Protein AF-A0A4R1AUR4-F1 (afdb_monomer_lite)

pLDDT: mean 85.06, std 11.78, range [31.62, 94.25]

Organism: NCBI:txid1742358

Sequence (99 aa):
MNRNIPLQQDESVLSAITGLFEIFDGNQNVYFGKLFLTNKRLHIVSNNLINVEESLWFEGKMRDIGHSALIVGDHQITVRWICRGNLFNFSKVFQQLNV

Radius of gyration: 12.42 Å; chains: 1; bounding box: 28×32×28 Å

Secondary structure (DSSP, 8-state):
------PPTT--EEEEEEEEEEEESSSEEEEEEEEEEESSEEEEEE-SSS-EEEEEESSS-EEEEETTEEEETTEEEEEEEEEES-HHHHHHHHHH---

Structure (mmCIF, N/CA/C/O backbone):
data_AF-A0A4R1AUR4-F1
#
_entry.id   AF-A0A4R1AUR4-F1
#
loop_
_atom_site.group_PDB
_atom_site.id
_atom_site.type_symbol
_atom_site.label_atom_id
_atom_site.label_alt_id
_atom_site.label_comp_id
_atom_site.label_asym_id
_atom_site.label_entity_id
_atom_site.label_seq_id
_atom_site.pdbx_PDB_ins_code
_atom_site.Cartn_x
_atom_site.Cartn_y
_atom_site.Cartn_z
_atom_site.occupancy
_atom_site.B_iso_or_equiv
_atom_site.auth_seq_id
_atom_site.auth_comp_id
_atom_site.auth_asym_id
_atom_site.auth_atom_id
_atom_site.pdbx_PDB_model_num
ATOM 1 N N . MET A 1 1 ? 9.092 17.769 5.668 1.00 31.62 1 MET A N 1
ATOM 2 C CA . MET A 1 1 ? 7.646 18.049 5.535 1.00 31.62 1 MET A CA 1
ATOM 3 C C . MET A 1 1 ? 6.871 16.753 5.719 1.00 31.62 1 MET A C 1
ATOM 5 O O . MET A 1 1 ? 7.022 15.849 4.907 1.00 31.62 1 MET A O 1
ATOM 9 N N . ASN A 1 2 ? 6.097 16.628 6.801 1.00 41.19 2 ASN A N 1
ATOM 10 C CA . ASN A 1 2 ? 5.096 15.567 6.930 1.00 41.19 2 ASN A CA 1
ATOM 11 C C . ASN A 1 2 ? 3.929 15.949 6.016 1.00 41.19 2 ASN A C 1
ATOM 13 O O . ASN A 1 2 ? 3.133 16.807 6.382 1.00 41.19 2 ASN A O 1
ATOM 17 N N . ARG A 1 3 ? 3.873 15.392 4.801 1.00 56.53 3 ARG A N 1
ATOM 18 C CA . ARG A 1 3 ? 2.663 15.498 3.980 1.00 56.53 3 ARG A CA 1
ATOM 19 C C . ARG A 1 3 ? 1.565 14.717 4.697 1.00 56.53 3 ARG A C 1
ATOM 21 O O . ARG A 1 3 ? 1.698 13.508 4.883 1.00 56.53 3 ARG A O 1
ATOM 28 N N . ASN A 1 4 ? 0.541 15.430 5.155 1.00 67.06 4 ASN A N 1
ATOM 29 C CA . ASN A 1 4 ? -0.712 14.820 5.568 1.00 67.06 4 ASN A CA 1
ATOM 30 C C . ASN A 1 4 ? -1.370 14.317 4.286 1.00 67.06 4 ASN A C 1
ATOM 32 O O . ASN A 1 4 ? -1.684 15.120 3.411 1.00 67.06 4 ASN A O 1
ATOM 36 N N . ILE A 1 5 ? -1.507 13.002 4.149 1.00 79.81 5 ILE A N 1
ATOM 37 C CA . ILE A 1 5 ? -2.282 12.429 3.050 1.00 79.81 5 ILE A CA 1
ATOM 38 C C . ILE A 1 5 ? -3.725 12.957 3.151 1.00 79.81 5 ILE A C 1
ATOM 40 O O . ILE A 1 5 ? -4.247 13.056 4.268 1.00 79.81 5 ILE A O 1
ATOM 44 N N . PRO A 1 6 ? -4.367 13.355 2.039 1.00 82.25 6 PRO A N 1
ATOM 45 C CA . PRO A 1 6 ? -5.715 13.908 2.074 1.00 82.25 6 PRO A CA 1
ATOM 46 C C . PRO A 1 6 ? -6.722 12.786 2.343 1.00 82.25 6 PRO A C 1
ATOM 48 O O . PRO A 1 6 ? -7.177 12.119 1.415 1.00 82.25 6 PRO A O 1
ATOM 51 N N . LEU A 1 7 ? -7.032 12.556 3.618 1.00 87.00 7 LEU A N 1
ATOM 52 C CA . LEU A 1 7 ? -8.000 11.555 4.063 1.00 87.00 7 LEU A CA 1
ATOM 53 C C . LEU A 1 7 ? -9.433 12.030 3.799 1.00 87.00 7 LEU A C 1
ATOM 55 O O . LEU A 1 7 ? -9.767 13.188 4.053 1.00 87.00 7 LEU A O 1
ATOM 59 N N . GLN A 1 8 ? -10.286 11.131 3.312 1.00 87.31 8 GLN A N 1
ATOM 60 C CA . GLN A 1 8 ? -11.725 11.375 3.240 1.00 87.31 8 GLN A CA 1
ATOM 61 C C . GLN A 1 8 ? -12.383 11.305 4.626 1.00 87.31 8 GLN A C 1
ATOM 63 O O . GLN A 1 8 ? -11.804 10.810 5.594 1.00 87.31 8 GLN A O 1
ATOM 68 N N . GLN A 1 9 ? -13.634 11.765 4.713 1.00 86.69 9 GLN A N 1
ATOM 69 C CA . GLN A 1 9 ? -14.460 11.566 5.903 1.00 86.69 9 GLN A CA 1
ATOM 70 C C . GLN A 1 9 ? -14.551 10.064 6.226 1.00 86.69 9 GLN A C 1
ATOM 72 O O . GLN A 1 9 ? -14.714 9.235 5.325 1.00 86.69 9 GLN A O 1
ATOM 77 N N . ASP A 1 10 ? -14.369 9.717 7.501 1.00 89.25 10 ASP A N 1
ATOM 78 C CA . ASP A 1 10 ? -14.293 8.342 8.0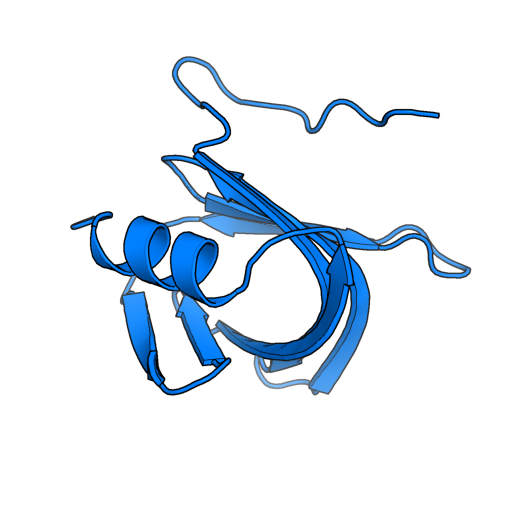19 1.00 89.25 10 ASP A CA 1
ATOM 79 C C . ASP A 1 10 ? -13.139 7.487 7.458 1.00 89.25 10 ASP A C 1
ATOM 81 O O . ASP A 1 10 ? -13.146 6.260 7.586 1.00 89.25 10 ASP A O 1
ATOM 85 N N . GLU A 1 11 ? -12.140 8.105 6.824 1.00 92.12 11 GLU A N 1
ATOM 86 C CA . GLU A 1 11 ? -10.903 7.432 6.434 1.00 92.12 11 GLU A CA 1
ATOM 87 C C . GLU A 1 11 ? -9.849 7.557 7.543 1.00 92.12 11 GLU A C 1
ATOM 89 O O . GLU A 1 11 ? -9.554 8.651 8.026 1.00 92.12 11 GLU A O 1
ATOM 94 N N . SER A 1 12 ? -9.255 6.435 7.946 1.00 91.81 12 SER A N 1
ATOM 95 C CA . SER A 1 12 ? -8.199 6.388 8.957 1.00 91.81 12 SER A CA 1
ATOM 96 C C . SER A 1 12 ? -7.013 5.557 8.485 1.00 91.81 12 SER A C 1
ATOM 98 O O . SER A 1 12 ? -7.158 4.555 7.784 1.00 91.81 12 SER A O 1
ATOM 100 N N . VAL A 1 13 ? -5.809 5.990 8.863 1.00 93.00 13 VAL A N 1
ATOM 101 C CA . VAL A 1 13 ? -4.578 5.244 8.583 1.00 93.00 13 VAL A CA 1
ATOM 102 C C . VAL A 1 13 ? -4.486 4.068 9.541 1.00 93.00 13 VAL A C 1
ATOM 104 O O . VAL A 1 13 ? -4.456 4.254 10.756 1.00 93.00 13 VAL A O 1
ATOM 107 N N . LEU A 1 14 ? -4.389 2.866 8.984 1.00 93.69 14 LEU A N 1
ATOM 108 C CA . LEU A 1 14 ? -4.274 1.621 9.737 1.00 93.69 14 LEU A CA 1
ATOM 109 C C . LEU A 1 14 ? -2.823 1.154 9.839 1.00 93.69 14 LEU A C 1
ATOM 111 O O . LEU A 1 14 ? -2.402 0.616 10.861 1.00 93.69 14 LEU A O 1
ATOM 115 N N . SER A 1 15 ? -2.041 1.355 8.778 1.00 93.88 15 SER A N 1
ATOM 116 C CA . SER A 1 15 ? -0.619 1.018 8.758 1.00 93.88 15 SER A CA 1
ATOM 117 C C . SER A 1 15 ? 0.132 1.851 7.726 1.00 93.88 15 SER A C 1
ATOM 119 O O . SER A 1 15 ? -0.456 2.396 6.794 1.00 93.88 15 SER A O 1
ATOM 121 N N . ALA A 1 16 ? 1.449 1.956 7.881 1.00 93.94 16 ALA A N 1
ATOM 122 C CA . ALA A 1 16 ? 2.303 2.613 6.903 1.00 93.94 16 ALA A CA 1
ATOM 123 C C . ALA A 1 16 ? 3.697 1.988 6.882 1.00 93.94 16 ALA A C 1
ATOM 125 O O . ALA A 1 16 ? 4.280 1.681 7.926 1.00 93.94 16 ALA A O 1
ATOM 126 N N . ILE A 1 17 ? 4.256 1.862 5.683 1.00 94.25 17 ILE A N 1
ATOM 127 C CA . ILE A 1 17 ? 5.644 1.455 5.461 1.00 94.25 17 ILE A CA 1
ATOM 128 C C . ILE A 1 17 ? 6.331 2.451 4.530 1.00 94.25 17 ILE A C 1
ATOM 130 O O . ILE A 1 17 ? 5.692 3.124 3.726 1.00 94.25 17 ILE A O 1
ATOM 134 N N . THR A 1 18 ? 7.645 2.594 4.664 1.00 94.25 18 THR A N 1
ATOM 135 C CA . THR A 1 18 ? 8.482 3.406 3.773 1.00 94.25 18 THR A CA 1
ATOM 136 C C . THR A 1 18 ? 9.509 2.502 3.119 1.00 94.25 18 THR A C 1
ATOM 138 O O . THR A 1 18 ? 10.167 1.725 3.815 1.00 94.25 18 THR A O 1
ATOM 141 N N . GLY A 1 19 ? 9.658 2.594 1.803 1.00 93.38 19 GLY A N 1
ATOM 142 C CA . GLY A 1 19 ? 10.470 1.646 1.068 1.00 93.38 19 GLY A CA 1
ATOM 143 C C . GLY A 1 19 ? 10.438 1.822 -0.442 1.00 93.38 19 GLY A C 1
ATOM 144 O O . GLY A 1 19 ? 10.067 2.879 -0.952 1.00 93.38 19 GLY A O 1
ATOM 145 N N . LEU A 1 20 ? 10.866 0.761 -1.122 1.00 93.31 20 LEU A N 1
ATOM 146 C CA . LEU A 1 20 ? 10.806 0.607 -2.569 1.00 93.31 20 LEU A CA 1
ATOM 147 C C . LEU A 1 20 ? 9.617 -0.292 -2.914 1.00 93.31 20 LEU A C 1
ATOM 149 O O . LEU A 1 20 ? 9.549 -1.436 -2.455 1.00 93.31 20 LEU A O 1
ATOM 153 N N . PHE A 1 21 ? 8.708 0.226 -3.727 1.00 91.88 21 PHE A N 1
ATOM 154 C CA . PHE A 1 21 ? 7.503 -0.454 -4.178 1.00 91.88 21 PHE A CA 1
ATOM 155 C C . PHE A 1 21 ? 7.524 -0.559 -5.694 1.00 91.88 21 PHE A C 1
ATOM 157 O O . PHE A 1 21 ? 7.914 0.380 -6.385 1.00 91.88 21 PHE A O 1
ATOM 164 N N . GLU A 1 22 ? 7.090 -1.698 -6.199 1.00 92.75 22 GLU A N 1
ATOM 165 C CA . GLU A 1 22 ? 6.864 -1.919 -7.616 1.00 92.75 22 GLU A CA 1
ATOM 166 C C . GLU A 1 22 ? 5.379 -2.148 -7.842 1.00 92.75 22 GLU A C 1
ATOM 168 O O . GLU A 1 22 ? 4.780 -2.963 -7.145 1.00 92.75 22 GLU A O 1
ATOM 173 N N . ILE A 1 23 ? 4.797 -1.423 -8.787 1.00 91.50 23 ILE A N 1
ATOM 174 C CA . ILE A 1 23 ? 3.383 -1.508 -9.134 1.00 91.50 23 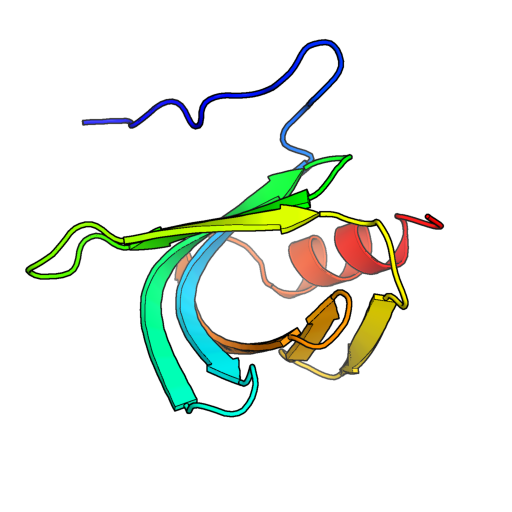ILE A CA 1
ATOM 175 C C . ILE A 1 23 ? 3.283 -1.951 -10.583 1.00 91.50 23 ILE A C 1
ATOM 177 O O . ILE A 1 23 ? 3.960 -1.399 -11.450 1.00 91.50 23 ILE A O 1
ATOM 181 N N . PHE A 1 24 ? 2.455 -2.960 -10.820 1.00 90.94 24 PHE A N 1
ATOM 182 C CA . PHE A 1 24 ? 2.124 -3.450 -12.144 1.00 90.94 24 PHE A CA 1
ATOM 183 C C . PHE A 1 24 ? 0.629 -3.265 -12.396 1.00 90.94 24 PHE A C 1
ATOM 185 O O . PHE A 1 24 ? -0.189 -3.905 -11.738 1.00 90.94 24 PHE A O 1
ATOM 192 N N . ASP A 1 25 ? 0.303 -2.387 -13.340 1.00 88.06 25 ASP A N 1
ATOM 193 C CA . ASP A 1 25 ? -1.052 -2.017 -13.781 1.00 88.06 25 ASP A CA 1
ATOM 194 C C . ASP A 1 25 ? -1.238 -2.233 -15.301 1.00 88.06 25 ASP A C 1
ATOM 196 O O . ASP A 1 25 ? -2.107 -1.651 -15.945 1.00 88.06 25 ASP A O 1
ATOM 200 N N . GLY A 1 26 ? -0.367 -3.057 -15.894 1.00 90.75 26 GLY A N 1
ATOM 201 C CA . GLY A 1 26 ? -0.120 -3.116 -17.338 1.00 90.75 26 GLY A CA 1
ATOM 202 C C . GLY A 1 26 ? 1.199 -2.444 -17.729 1.00 90.75 26 GLY A C 1
ATOM 203 O O . GLY A 1 26 ? 1.825 -2.869 -18.699 1.00 90.75 26 GLY A O 1
ATOM 204 N N . ASN A 1 27 ? 1.678 -1.491 -16.924 1.00 91.06 27 ASN A N 1
ATOM 205 C CA . ASN A 1 27 ? 3.033 -0.953 -16.970 1.00 91.06 27 ASN A CA 1
ATOM 206 C C . ASN A 1 27 ? 3.773 -1.255 -15.663 1.00 91.06 27 ASN A C 1
ATOM 208 O O . ASN A 1 27 ? 3.180 -1.356 -14.593 1.00 91.06 27 ASN A O 1
ATOM 212 N N . GLN A 1 28 ? 5.094 -1.407 -15.745 1.00 89.69 28 GLN A N 1
ATOM 213 C CA . GLN A 1 28 ? 5.932 -1.586 -14.564 1.00 89.69 28 GLN A CA 1
ATOM 214 C C . GLN A 1 28 ? 6.376 -0.218 -14.039 1.00 89.69 28 GLN A C 1
ATOM 216 O O . GLN A 1 28 ? 7.186 0.464 -14.667 1.00 89.69 28 GLN A O 1
ATOM 221 N N . ASN A 1 29 ? 5.878 0.157 -12.864 1.00 89.44 29 ASN A N 1
ATOM 222 C CA . ASN A 1 29 ? 6.204 1.408 -12.194 1.00 89.44 29 ASN A CA 1
ATOM 223 C C . ASN A 1 29 ? 6.982 1.143 -10.899 1.00 89.44 29 ASN A C 1
ATOM 225 O O . ASN A 1 29 ? 6.637 0.250 -10.127 1.00 89.44 29 ASN A O 1
ATOM 229 N N . VAL A 1 30 ? 8.035 1.923 -10.634 1.00 89.81 30 VAL A N 1
ATOM 230 C CA . VAL A 1 30 ? 8.881 1.764 -9.439 1.00 89.81 30 VAL A CA 1
ATOM 231 C C . VAL A 1 30 ? 8.910 3.058 -8.634 1.00 89.81 30 VAL A C 1
ATOM 233 O O 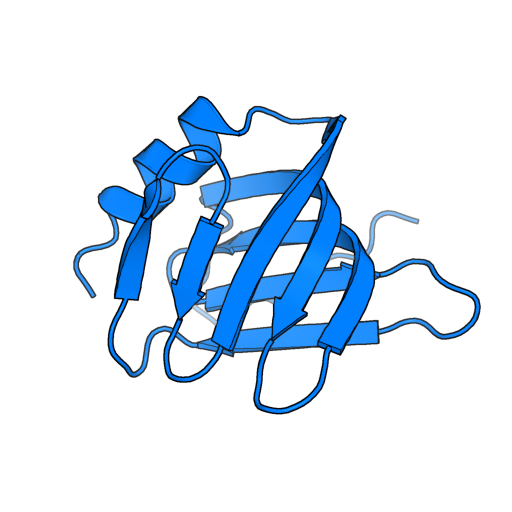. VAL A 1 30 ? 9.333 4.108 -9.120 1.00 89.81 30 VAL A O 1
ATOM 236 N N . TYR A 1 31 ? 8.517 2.963 -7.366 1.00 89.44 31 TYR A N 1
ATOM 237 C CA . TYR A 1 31 ? 8.383 4.093 -6.457 1.00 89.44 31 TYR A CA 1
ATOM 238 C C . TYR A 1 31 ? 9.238 3.901 -5.215 1.00 89.44 31 TYR A C 1
ATOM 240 O O . TYR A 1 31 ? 9.125 2.897 -4.514 1.00 89.44 31 TYR A O 1
ATOM 248 N N . PHE A 1 32 ? 10.046 4.907 -4.883 1.00 91.06 32 PHE A N 1
ATOM 249 C CA . PHE A 1 32 ? 10.600 5.033 -3.542 1.00 91.06 32 PHE A CA 1
ATOM 250 C C . PHE A 1 32 ? 9.768 6.040 -2.751 1.00 91.06 32 PHE A C 1
ATOM 252 O O . PHE A 1 32 ? 9.555 7.174 -3.197 1.00 91.06 32 PHE A O 1
ATOM 259 N N . GLY A 1 33 ? 9.260 5.641 -1.588 1.00 91.81 33 GLY A N 1
ATOM 260 C CA . GLY A 1 33 ? 8.342 6.497 -0.848 1.00 91.81 33 GLY A CA 1
ATOM 261 C C . GLY A 1 33 ? 7.655 5.831 0.328 1.00 91.81 33 GLY A C 1
ATOM 262 O O . GLY A 1 33 ? 8.182 4.898 0.931 1.00 91.81 33 GLY A O 1
ATOM 263 N N . LYS A 1 34 ? 6.466 6.333 0.659 1.00 92.50 34 LYS A N 1
ATOM 264 C CA . LYS A 1 34 ? 5.583 5.782 1.689 1.00 92.50 34 LYS A CA 1
ATOM 265 C C . LYS A 1 34 ? 4.384 5.095 1.048 1.00 92.50 34 LYS A C 1
ATOM 267 O O . LYS A 1 34 ? 3.765 5.666 0.159 1.00 92.50 34 LYS A O 1
ATOM 272 N N . LEU A 1 35 ? 4.046 3.917 1.554 1.00 92.94 35 LEU A N 1
ATOM 273 C CA . LEU A 1 35 ? 2.804 3.214 1.273 1.00 92.94 35 LEU A CA 1
ATOM 274 C C . LEU A 1 35 ? 1.946 3.270 2.536 1.00 92.94 35 LEU A C 1
AT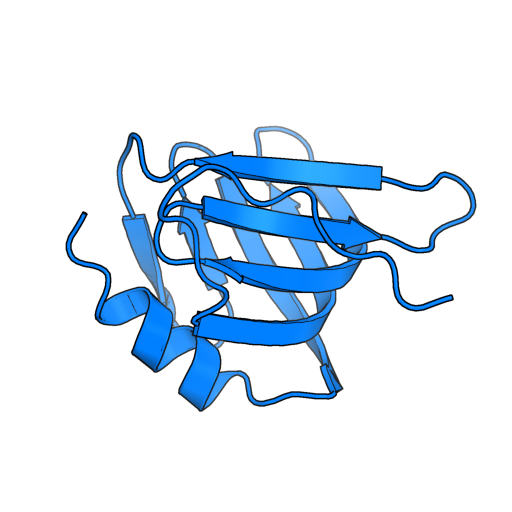OM 276 O O . LEU A 1 35 ? 2.331 2.739 3.581 1.00 92.94 35 LEU A O 1
ATOM 280 N N . PHE A 1 36 ? 0.810 3.947 2.441 1.00 93.50 36 PHE A N 1
ATOM 281 C CA . PHE A 1 36 ? -0.186 4.050 3.495 1.00 93.50 36 PHE A CA 1
ATOM 282 C C . PHE A 1 36 ? -1.315 3.069 3.220 1.00 93.50 36 PHE A C 1
ATOM 284 O O . PHE A 1 36 ? -1.870 3.039 2.125 1.00 93.50 36 PHE A O 1
ATOM 291 N N . LEU A 1 37 ? -1.664 2.296 4.239 1.00 93.56 37 LEU A N 1
ATOM 292 C CA . LEU A 1 37 ? -2.860 1.479 4.263 1.00 93.56 37 LEU A CA 1
ATOM 293 C C . LEU A 1 37 ? -3.913 2.191 5.095 1.00 93.56 37 LEU A C 1
ATOM 295 O O . LEU A 1 37 ? -3.703 2.421 6.290 1.00 93.56 37 LEU A O 1
ATOM 299 N N . THR A 1 38 ? -5.033 2.526 4.471 1.00 93.75 38 THR A N 1
ATOM 300 C CA . THR A 1 38 ? -6.202 3.058 5.169 1.00 93.75 38 THR A CA 1
ATOM 301 C C . THR A 1 38 ? -7.300 2.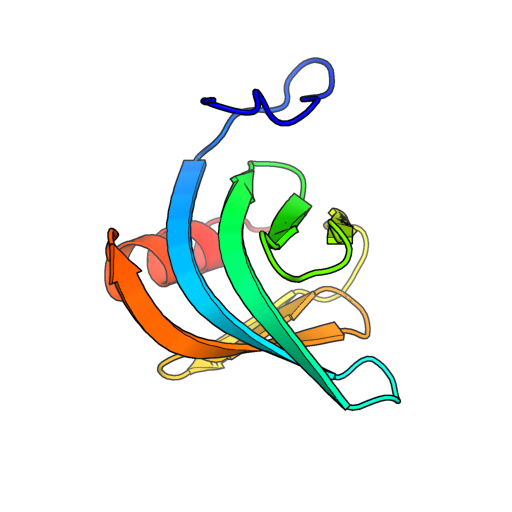008 5.229 1.00 93.75 38 THR A C 1
ATOM 303 O O . THR A 1 38 ? -7.178 0.929 4.655 1.00 93.75 38 THR A O 1
ATOM 306 N N . ASN A 1 39 ? -8.384 2.310 5.934 1.00 91.50 39 ASN A N 1
ATOM 307 C CA . ASN A 1 39 ? -9.594 1.490 5.909 1.00 91.50 39 ASN A CA 1
ATOM 308 C C . ASN A 1 39 ? -10.361 1.559 4.572 1.00 91.50 39 ASN A C 1
ATOM 310 O O . ASN A 1 39 ? -11.374 0.877 4.449 1.00 91.50 39 ASN A O 1
ATOM 314 N N . LYS A 1 40 ? -9.921 2.367 3.592 1.00 91.69 40 LYS A N 1
ATOM 315 C CA . LYS A 1 40 ? -10.613 2.545 2.300 1.00 91.69 40 LYS A CA 1
ATOM 316 C C . LYS A 1 40 ? -9.735 2.361 1.054 1.00 91.69 40 LYS A C 1
ATOM 318 O O . LYS A 1 40 ? -10.275 2.106 -0.022 1.00 91.69 40 LYS A O 1
ATOM 323 N N . ARG A 1 41 ? -8.412 2.529 1.159 1.00 91.88 41 ARG A N 1
ATOM 324 C CA . ARG A 1 41 ? -7.481 2.449 0.020 1.00 91.88 41 ARG A CA 1
ATOM 325 C C . ARG A 1 41 ? -6.041 2.152 0.436 1.00 91.88 41 ARG A C 1
ATOM 327 O O . ARG A 1 41 ? -5.641 2.353 1.585 1.00 91.88 41 ARG A O 1
ATOM 334 N N . LEU A 1 42 ? -5.235 1.764 -0.549 1.00 92.06 42 LEU A N 1
ATOM 335 C CA . LEU A 1 42 ? -3.784 1.937 -0.508 1.00 92.06 42 LEU A CA 1
ATOM 336 C C . LEU A 1 42 ? -3.422 3.292 -1.116 1.00 92.06 42 LEU A C 1
ATOM 338 O O . LEU A 1 42 ? -3.918 3.657 -2.178 1.00 92.06 42 LEU A O 1
ATOM 342 N N . HIS A 1 43 ? -2.553 4.043 -0.448 1.00 92.06 43 HIS A N 1
ATOM 343 C CA . HIS A 1 43 ? -2.099 5.346 -0.919 1.00 92.06 43 HIS A CA 1
ATOM 344 C C . HIS A 1 43 ? -0.572 5.397 -0.972 1.00 92.06 43 HIS A C 1
ATOM 346 O O . HIS A 1 43 ? 0.102 5.198 0.043 1.00 92.06 43 HIS A O 1
ATOM 352 N N . ILE A 1 44 ? -0.019 5.653 -2.154 1.00 90.62 44 ILE A N 1
ATOM 353 C CA . ILE A 1 44 ? 1.423 5.735 -2.394 1.00 90.62 44 ILE A CA 1
ATOM 354 C C . ILE A 1 44 ? 1.813 7.200 -2.490 1.00 90.62 44 ILE A C 1
ATOM 356 O O . ILE A 1 44 ? 1.233 7.946 -3.269 1.00 90.62 44 ILE A O 1
ATOM 360 N N . VAL A 1 45 ? 2.827 7.597 -1.726 1.00 89.62 45 VAL A N 1
ATOM 361 C CA . VAL A 1 45 ? 3.455 8.917 -1.821 1.00 89.62 45 VAL A CA 1
ATOM 362 C C . VAL A 1 45 ? 4.930 8.713 -2.119 1.00 89.62 45 VAL A C 1
ATOM 364 O O . VAL A 1 45 ? 5.700 8.322 -1.235 1.00 89.62 45 VAL A O 1
ATOM 367 N N . SER A 1 46 ? 5.332 8.970 -3.361 1.00 85.38 46 SER A N 1
ATOM 368 C CA . SER A 1 46 ? 6.727 8.915 -3.786 1.00 85.38 46 SER A CA 1
ATOM 369 C C . SER A 1 46 ? 7.395 10.283 -3.696 1.00 85.38 46 SER A C 1
ATOM 371 O O . SER A 1 46 ? 6.833 11.300 -4.101 1.00 85.38 46 SER A O 1
ATOM 373 N N . ASN A 1 47 ? 8.632 10.282 -3.195 1.00 72.12 47 ASN A N 1
ATOM 374 C CA . ASN A 1 47 ? 9.486 11.468 -3.105 1.00 72.12 47 ASN A CA 1
ATOM 375 C C . ASN A 1 47 ? 10.536 11.512 -4.235 1.00 72.12 47 ASN A C 1
ATOM 377 O O . ASN A 1 47 ? 11.607 12.088 -4.048 1.00 72.12 47 ASN A O 1
ATOM 381 N N . ASN A 1 48 ? 10.275 10.862 -5.374 1.00 68.62 48 ASN A N 1
ATOM 382 C CA . ASN A 1 48 ? 11.155 10.927 -6.543 1.00 68.62 48 ASN A CA 1
ATOM 383 C C . ASN A 1 48 ? 11.208 12.359 -7.133 1.00 68.62 48 ASN A C 1
ATOM 385 O O . ASN A 1 48 ? 10.508 13.261 -6.672 1.00 68.62 48 ASN A O 1
ATOM 389 N N . LEU A 1 49 ? 12.038 12.571 -8.171 1.00 57.94 49 LEU A N 1
ATOM 390 C CA . LEU A 1 49 ? 12.192 13.858 -8.888 1.00 57.94 49 LEU A CA 1
ATOM 391 C C . LEU A 1 49 ? 10.849 14.504 -9.274 1.00 57.94 49 LEU A C 1
ATOM 393 O O . LEU A 1 49 ? 10.734 15.727 -9.296 1.00 57.94 49 LEU A O 1
ATOM 397 N N . ILE A 1 50 ? 9.840 13.673 -9.536 1.00 68.31 50 ILE A N 1
ATOM 398 C CA . ILE A 1 50 ? 8.440 14.064 -9.657 1.00 68.31 50 ILE A CA 1
ATOM 399 C C . ILE A 1 50 ? 7.700 13.405 -8.495 1.00 68.31 50 ILE A C 1
ATOM 401 O O . ILE A 1 50 ? 7.784 12.189 -8.309 1.00 68.31 50 ILE A O 1
ATOM 405 N N . ASN A 1 51 ? 6.991 14.212 -7.705 1.00 69.12 51 ASN A N 1
ATOM 406 C CA . ASN A 1 51 ? 6.127 13.687 -6.655 1.00 69.12 51 ASN A CA 1
ATOM 407 C C . ASN A 1 51 ? 4.992 12.910 -7.316 1.00 69.12 51 ASN A C 1
ATOM 409 O O . ASN A 1 51 ? 4.221 13.494 -8.076 1.00 69.12 51 ASN A O 1
ATOM 413 N N . VAL A 1 52 ? 4.900 11.620 -7.015 1.00 78.25 52 VAL A N 1
ATOM 414 C CA . VAL A 1 52 ? 3.779 10.788 -7.452 1.00 78.25 52 VAL A CA 1
ATOM 415 C C . VAL A 1 52 ? 2.936 10.470 -6.232 1.00 78.25 52 VAL A C 1
ATOM 417 O O . VAL A 1 52 ? 3.455 9.972 -5.230 1.00 78.25 52 VAL A O 1
ATOM 420 N N . GLU A 1 53 ? 1.652 10.795 -6.324 1.00 86.75 53 GLU A N 1
ATOM 421 C CA . GLU A 1 53 ? 0.637 10.413 -5.351 1.00 86.75 53 GLU A CA 1
ATOM 422 C C . GLU A 1 53 ? -0.402 9.553 -6.060 1.00 86.75 53 GLU A C 1
ATOM 424 O O . GLU A 1 53 ? -1.015 9.988 -7.033 1.00 86.75 53 GLU A O 1
ATOM 429 N N . GLU A 1 54 ? -0.582 8.328 -5.581 1.00 87.06 54 GLU A N 1
ATOM 430 C CA . GLU A 1 54 ? -1.478 7.350 -6.192 1.00 87.06 54 GLU A CA 1
ATOM 431 C C . GLU A 1 54 ? -2.416 6.779 -5.132 1.00 87.06 54 GLU A C 1
ATOM 433 O O . GLU A 1 54 ? -2.012 6.530 -3.996 1.00 87.06 54 GLU A O 1
ATOM 438 N N . SER A 1 55 ? -3.692 6.622 -5.482 1.00 89.69 55 SER A N 1
ATOM 439 C CA . SER A 1 55 ? -4.731 6.107 -4.586 1.00 89.69 55 SER A CA 1
ATOM 440 C C . SER A 1 55 ? -5.434 4.926 -5.229 1.00 89.69 55 SER A C 1
ATOM 442 O O . SER A 1 55 ? -6.114 5.092 -6.235 1.00 89.69 55 SER A O 1
ATOM 444 N N . LEU A 1 56 ? -5.308 3.762 -4.605 1.00 89.56 56 LEU A N 1
ATOM 445 C CA . LEU A 1 56 ? -5.876 2.502 -5.062 1.00 89.56 56 LEU A CA 1
ATOM 446 C C . LEU A 1 56 ? -7.017 2.113 -4.123 1.00 89.56 56 LEU A C 1
ATOM 448 O O . LEU A 1 56 ? -6.785 1.604 -3.022 1.00 89.56 56 LEU A O 1
ATOM 452 N N . TRP A 1 57 ? -8.242 2.432 -4.536 1.00 87.00 57 TRP A N 1
ATOM 453 C CA . TRP A 1 57 ? -9.455 2.201 -3.754 1.00 87.00 57 TRP A CA 1
ATOM 454 C C . TRP A 1 57 ? -9.839 0.726 -3.700 1.00 87.00 57 TRP A C 1
ATOM 456 O O . TRP A 1 57 ? -9.645 -0.033 -4.648 1.00 87.00 57 TRP A O 1
ATOM 466 N N . PHE A 1 58 ? -10.428 0.335 -2.576 1.00 86.38 58 PHE A N 1
ATOM 467 C CA . PHE A 1 58 ? -10.904 -1.017 -2.293 1.00 86.38 58 PHE A CA 1
ATOM 468 C C . PHE A 1 58 ? -12.243 -1.336 -2.974 1.00 86.38 58 PHE A C 1
ATOM 470 O O . PHE A 1 58 ? -13.172 -1.826 -2.347 1.00 86.38 58 PHE A O 1
ATOM 477 N N . GLU A 1 59 ? -12.357 -1.035 -4.267 1.00 74.75 59 GLU A N 1
ATOM 478 C CA . GLU A 1 59 ? -13.587 -1.218 -5.057 1.00 74.75 59 GLU A CA 1
ATOM 479 C C . GLU A 1 59 ? -13.586 -2.530 -5.868 1.00 74.75 59 GLU A C 1
ATOM 481 O O . GLU A 1 59 ? -14.441 -2.750 -6.723 1.00 74.75 59 GLU A O 1
ATOM 486 N N . GLY A 1 60 ? -12.625 -3.426 -5.619 1.00 65.06 60 GLY A N 1
ATOM 487 C CA . GLY A 1 60 ? -12.428 -4.640 -6.408 1.00 65.06 60 GLY A CA 1
ATOM 488 C C . GLY A 1 60 ? -11.734 -5.762 -5.643 1.00 65.06 60 GLY A C 1
ATOM 489 O O . GLY A 1 60 ? -11.609 -5.730 -4.423 1.00 65.06 60 GLY A O 1
ATOM 490 N N . LYS A 1 61 ? -11.269 -6.785 -6.374 1.00 70.88 61 LYS A N 1
ATOM 491 C CA . LYS A 1 61 ? -10.613 -7.946 -5.760 1.00 70.88 61 LYS A CA 1
ATOM 492 C C . LYS A 1 61 ? -9.364 -7.512 -5.006 1.00 70.88 61 LYS A C 1
ATOM 494 O O . LYS A 1 61 ? -8.449 -6.934 -5.592 1.00 70.88 61 LYS A O 1
ATOM 499 N N . MET A 1 62 ? -9.312 -7.892 -3.738 1.00 77.19 62 MET A N 1
ATOM 500 C CA . MET A 1 62 ? -8.099 -7.841 -2.945 1.00 77.19 62 MET A CA 1
ATOM 501 C C . MET A 1 62 ? -7.567 -9.238 -2.686 1.00 77.19 62 MET A C 1
ATOM 503 O O . MET A 1 62 ? -8.315 -10.186 -2.436 1.00 77.19 62 MET A O 1
ATOM 507 N N . ARG A 1 63 ? -6.248 -9.381 -2.794 1.00 75.56 63 ARG A N 1
ATOM 508 C CA . ARG A 1 63 ? -5.571 -10.633 -2.472 1.00 75.56 63 ARG A CA 1
ATOM 509 C C . ARG A 1 63 ? -4.154 -10.349 -2.006 1.00 75.56 63 ARG A C 1
ATOM 511 O O . ARG A 1 63 ? -3.373 -9.745 -2.732 1.00 75.56 63 ARG A O 1
ATOM 518 N N . ASP A 1 64 ? -3.816 -10.837 -0.822 1.00 72.12 64 ASP A N 1
ATOM 519 C CA . ASP A 1 64 ? -2.419 -11.046 -0.453 1.00 72.12 64 ASP A CA 1
ATOM 520 C C . ASP A 1 64 ? -1.945 -12.342 -1.126 1.00 72.12 64 ASP A C 1
ATOM 522 O O . ASP A 1 64 ? -2.562 -13.398 -0.959 1.00 72.12 64 ASP A O 1
ATOM 526 N N . ILE A 1 65 ? -0.899 -12.248 -1.945 1.00 71.19 65 ILE A N 1
ATOM 527 C CA . ILE A 1 65 ? -0.322 -13.391 -2.669 1.00 71.19 65 ILE A CA 1
ATOM 528 C C . ILE A 1 65 ? 1.005 -13.865 -2.054 1.00 71.19 65 ILE A C 1
ATOM 530 O O . ILE A 1 65 ? 1.632 -14.780 -2.587 1.00 71.19 65 ILE A O 1
ATOM 534 N N . GLY A 1 66 ? 1.402 -13.304 -0.906 1.00 62.91 66 GLY A N 1
ATOM 535 C CA . GLY A 1 66 ? 2.528 -13.753 -0.090 1.00 62.91 66 GLY A CA 1
ATOM 536 C C . GLY A 1 66 ? 3.721 -12.791 -0.052 1.00 62.91 66 GLY A C 1
ATOM 537 O O . GLY A 1 66 ? 3.904 -11.971 -0.949 1.00 62.91 66 GLY A O 1
ATOM 538 N N . HIS A 1 67 ? 4.529 -12.954 1.012 1.00 70.81 67 HIS A N 1
ATOM 539 C CA . HIS A 1 67 ? 5.802 -12.325 1.447 1.00 70.81 67 HIS A CA 1
ATOM 540 C C . HIS A 1 67 ? 6.007 -10.811 1.278 1.00 70.81 67 HIS A C 1
ATOM 542 O O . HIS A 1 67 ? 6.606 -10.195 2.160 1.00 70.81 67 HIS A O 1
ATOM 548 N N . SER A 1 68 ? 5.546 -10.204 0.194 1.00 84.44 68 SER A N 1
ATOM 549 C CA . SER A 1 68 ? 5.626 -8.770 -0.043 1.00 84.44 68 SER A CA 1
ATOM 550 C C . SER A 1 68 ? 4.685 -8.246 -1.130 1.00 84.44 68 SER A C 1
ATOM 552 O O . SER A 1 68 ? 4.788 -7.068 -1.464 1.00 84.44 68 SER A O 1
ATOM 554 N N . ALA A 1 69 ? 3.792 -9.069 -1.691 1.00 88.50 69 ALA A N 1
ATOM 555 C CA . ALA A 1 69 ? 2.951 -8.678 -2.818 1.00 88.50 69 ALA A CA 1
ATOM 556 C C . ALA A 1 69 ? 1.449 -8.679 -2.491 1.00 88.50 69 ALA A C 1
ATOM 558 O O . ALA A 1 69 ? 0.912 -9.618 -1.907 1.00 88.50 69 ALA A O 1
ATOM 559 N N . LEU A 1 70 ? 0.774 -7.614 -2.921 1.00 89.75 70 LEU A N 1
ATOM 560 C CA . LEU A 1 70 ? -0.635 -7.319 -2.685 1.00 89.75 70 LEU A CA 1
ATOM 561 C C . LEU A 1 70 ? -1.312 -7.037 -4.026 1.00 89.75 70 LEU A C 1
ATOM 563 O O . LEU A 1 70 ? -0.713 -6.418 -4.902 1.00 89.75 70 LEU A O 1
ATOM 567 N N . ILE A 1 71 ? -2.562 -7.456 -4.178 1.00 87.88 71 ILE A N 1
ATOM 568 C CA . ILE A 1 71 ? -3.403 -7.122 -5.330 1.00 87.88 71 ILE A CA 1
ATOM 569 C C . ILE A 1 71 ? -4.527 -6.208 -4.849 1.00 87.88 71 ILE A C 1
ATOM 571 O O . ILE A 1 71 ? -5.202 -6.550 -3.876 1.00 87.88 71 ILE A O 1
ATOM 575 N N . VAL A 1 72 ? -4.726 -5.077 -5.530 1.00 87.94 72 VAL A N 1
ATOM 576 C CA . VAL A 1 72 ? -5.861 -4.161 -5.340 1.00 87.94 72 VAL A CA 1
ATOM 577 C C . VAL A 1 72 ? -6.449 -3.816 -6.705 1.00 87.94 72 VAL A C 1
ATOM 579 O O . VAL A 1 72 ? -5.848 -3.078 -7.486 1.00 87.94 72 VAL A O 1
ATOM 582 N N . GLY A 1 73 ? -7.625 -4.373 -7.008 1.00 88.25 73 GLY A N 1
ATOM 583 C CA . GLY A 1 73 ? -8.213 -4.260 -8.343 1.00 88.25 73 GLY A CA 1
ATOM 584 C C . GLY A 1 73 ? -7.293 -4.895 -9.389 1.00 88.25 73 GLY A C 1
ATOM 585 O O . GLY A 1 73 ? -6.896 -6.050 -9.233 1.00 88.25 73 GLY A O 1
ATOM 586 N N . ASP A 1 74 ? -6.925 -4.124 -10.412 1.00 88.69 74 ASP A N 1
ATOM 587 C CA . ASP A 1 74 ? -6.007 -4.555 -11.479 1.00 88.69 74 ASP A CA 1
ATOM 588 C C . ASP A 1 74 ? -4.525 -4.272 -11.171 1.00 88.69 74 ASP A C 1
ATOM 590 O O . ASP A 1 74 ? -3.653 -4.553 -11.992 1.00 88.69 74 ASP A O 1
ATOM 594 N N . HIS A 1 75 ? -4.222 -3.736 -9.984 1.00 90.69 75 HIS A N 1
ATOM 595 C CA . HIS A 1 75 ? -2.868 -3.351 -9.597 1.00 90.69 75 HIS A CA 1
ATOM 596 C C . HIS A 1 75 ? -2.239 -4.440 -8.731 1.00 90.69 75 HIS A C 1
ATOM 598 O O . HIS A 1 75 ? -2.762 -4.784 -7.667 1.00 90.69 75 HIS A O 1
ATOM 604 N N . GLN A 1 76 ? -1.076 -4.943 -9.145 1.00 91.62 76 GLN A N 1
ATOM 605 C CA . GLN A 1 76 ? -0.207 -5.750 -8.293 1.00 91.62 76 GLN A CA 1
ATOM 606 C C . GLN A 1 76 ? 0.897 -4.868 -7.713 1.00 91.62 76 GLN A C 1
ATOM 608 O O . GLN A 1 76 ? 1.712 -4.317 -8.444 1.00 91.62 76 GLN A O 1
ATOM 613 N N . ILE A 1 77 ? 0.969 -4.788 -6.390 1.00 91.56 77 ILE A N 1
ATOM 614 C CA . ILE A 1 77 ? 1.948 -3.988 -5.657 1.00 91.56 77 ILE A CA 1
ATOM 615 C C . ILE A 1 77 ? 2.895 -4.939 -4.944 1.00 91.56 77 ILE A C 1
ATOM 617 O O . ILE A 1 77 ? 2.474 -5.721 -4.100 1.00 91.56 77 ILE A O 1
ATOM 621 N N . THR A 1 78 ? 4.184 -4.860 -5.247 1.00 93.44 78 THR A N 1
ATOM 622 C CA . THR A 1 78 ? 5.233 -5.654 -4.609 1.00 93.44 78 THR A CA 1
ATOM 623 C C . THR A 1 78 ? 6.162 -4.749 -3.813 1.00 93.44 78 THR A C 1
ATOM 625 O O . THR A 1 78 ? 6.808 -3.851 -4.350 1.00 93.44 78 THR A O 1
ATOM 628 N N . VAL A 1 79 ? 6.281 -5.007 -2.516 1.00 92.44 79 VAL A N 1
ATOM 629 C CA . VAL A 1 79 ? 7.253 -4.356 -1.641 1.00 92.44 79 VAL A CA 1
ATOM 630 C C . VAL A 1 79 ? 8.619 -5.001 -1.871 1.00 92.44 79 VAL A C 1
ATOM 632 O O . VAL A 1 79 ? 8.865 -6.149 -1.505 1.00 92.44 79 VAL A O 1
ATOM 635 N N . ARG A 1 80 ? 9.529 -4.267 -2.509 1.00 93.50 80 ARG A N 1
ATOM 636 C CA . ARG A 1 80 ? 10.884 -4.748 -2.821 1.00 93.50 80 ARG A CA 1
ATOM 637 C C . ARG A 1 80 ? 11.846 -4.550 -1.664 1.00 93.50 80 ARG A C 1
ATOM 639 O O . ARG A 1 80 ? 12.727 -5.375 -1.445 1.00 93.50 80 ARG A O 1
ATOM 646 N N . TRP A 1 81 ? 11.678 -3.461 -0.922 1.00 92.69 81 TRP A N 1
ATOM 647 C CA . TRP A 1 81 ? 12.527 -3.138 0.215 1.00 92.69 81 TRP A CA 1
ATOM 648 C C . TRP A 1 81 ? 11.821 -2.191 1.180 1.00 92.69 81 TRP A C 1
ATOM 650 O O . TRP A 1 81 ? 10.970 -1.413 0.760 1.00 92.69 81 TRP A O 1
ATOM 660 N N . ILE A 1 82 ? 12.195 -2.220 2.461 1.00 92.56 82 ILE A N 1
ATOM 661 C CA . ILE A 1 82 ? 11.642 -1.352 3.507 1.00 92.56 82 ILE A CA 1
ATOM 662 C C . ILE A 1 82 ? 12.781 -0.713 4.293 1.00 92.56 82 ILE A C 1
ATOM 664 O O . ILE A 1 82 ? 13.635 -1.414 4.829 1.00 92.56 82 ILE A O 1
ATOM 668 N N . CYS A 1 83 ? 12.746 0.613 4.428 1.00 91.94 83 CYS A N 1
ATOM 669 C CA . CYS A 1 83 ? 13.614 1.345 5.351 1.00 91.94 83 CYS A CA 1
ATOM 670 C C . CYS A 1 83 ? 12.944 1.663 6.687 1.00 91.94 83 CYS A C 1
ATOM 672 O O . CYS A 1 83 ? 13.641 1.874 7.679 1.00 91.94 83 CYS A O 1
ATOM 674 N N . ARG A 1 84 ? 11.606 1.758 6.725 1.00 93.75 84 ARG A N 1
ATOM 675 C CA . ARG A 1 84 ? 10.831 2.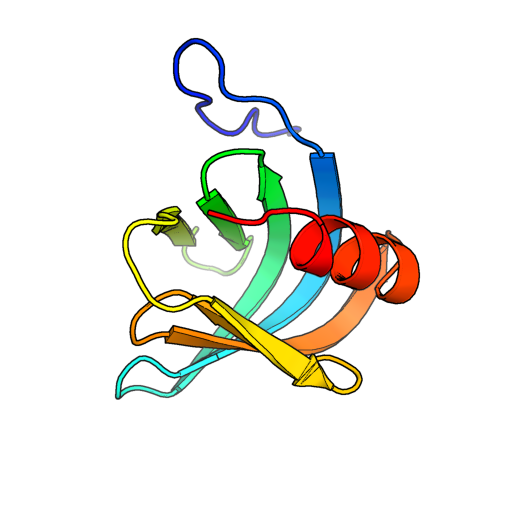042 7.945 1.00 93.75 84 ARG A CA 1
ATOM 676 C C . ARG A 1 84 ? 9.464 1.365 7.921 1.00 93.75 84 ARG A C 1
ATOM 678 O O . ARG A 1 84 ? 8.804 1.336 6.887 1.00 93.75 84 ARG A O 1
ATOM 685 N N . GLY A 1 85 ? 9.004 0.929 9.090 1.00 91.62 85 GLY A N 1
ATOM 686 C CA . GLY A 1 85 ? 7.738 0.210 9.259 1.00 91.62 85 GLY A CA 1
ATOM 687 C C . GLY A 1 85 ? 7.936 -1.306 9.307 1.00 91.62 85 GLY A C 1
ATOM 688 O O . GLY A 1 85 ? 9.065 -1.790 9.359 1.00 91.62 85 GLY A O 1
ATOM 689 N N . ASN A 1 86 ? 6.836 -2.057 9.336 1.00 91.75 86 ASN A N 1
ATOM 690 C CA . ASN A 1 86 ? 6.849 -3.511 9.496 1.00 91.75 86 ASN A CA 1
ATOM 691 C C . ASN A 1 86 ? 5.918 -4.160 8.461 1.00 91.75 86 ASN A C 1
ATOM 693 O O . ASN A 1 86 ? 4.699 -4.026 8.565 1.00 91.75 86 ASN A O 1
ATOM 697 N N . LEU A 1 87 ? 6.496 -4.873 7.485 1.00 90.56 87 LEU A N 1
ATOM 698 C CA . LEU A 1 87 ? 5.747 -5.533 6.407 1.00 90.56 87 LEU A CA 1
ATOM 699 C C . LEU A 1 87 ? 4.784 -6.596 6.916 1.00 90.56 87 LEU A C 1
ATOM 701 O O . LEU A 1 87 ? 3.688 -6.733 6.389 1.00 90.56 87 LEU A O 1
ATOM 705 N N . PHE A 1 88 ? 5.199 -7.355 7.929 1.00 90.12 88 PHE A N 1
ATOM 706 C CA . PHE A 1 88 ? 4.388 -8.427 8.486 1.00 90.12 88 PHE A CA 1
ATOM 707 C C . PHE A 1 88 ? 3.114 -7.860 9.116 1.00 90.12 88 PHE A C 1
ATOM 709 O O . PHE A 1 88 ? 2.014 -8.309 8.806 1.00 90.12 88 PHE A O 1
ATOM 716 N N . ASN A 1 89 ? 3.249 -6.808 9.927 1.00 91.31 89 ASN A N 1
ATOM 717 C CA . ASN A 1 89 ? 2.098 -6.115 10.503 1.00 91.31 89 ASN A CA 1
ATOM 718 C C . ASN A 1 89 ? 1.242 -5.455 9.419 1.00 91.31 89 ASN A C 1
ATOM 720 O O . ASN A 1 89 ? 0.022 -5.551 9.474 1.00 91.31 89 ASN A O 1
ATOM 724 N N . PHE A 1 90 ? 1.869 -4.812 8.432 1.00 92.38 90 PHE A N 1
ATOM 725 C CA . PHE A 1 90 ? 1.166 -4.191 7.312 1.00 92.38 90 PHE A CA 1
ATOM 726 C C . PHE A 1 90 ? 0.309 -5.208 6.548 1.00 92.38 90 PHE A C 1
ATOM 728 O O . PHE A 1 90 ? -0.884 -4.987 6.361 1.00 92.38 90 PHE A O 1
ATOM 735 N N . SER A 1 91 ? 0.896 -6.350 6.181 1.00 89.50 91 SER A N 1
ATOM 736 C CA . SER A 1 91 ? 0.219 -7.417 5.435 1.00 89.50 91 SER A CA 1
ATOM 737 C C . SER A 1 91 ? -0.902 -8.039 6.265 1.00 89.50 91 SER A C 1
ATOM 739 O O . SER A 1 91 ? -2.003 -8.232 5.767 1.00 89.50 91 SER A O 1
ATOM 741 N N . LYS A 1 92 ? -0.676 -8.260 7.567 1.00 90.00 92 LYS A N 1
ATOM 742 C CA . LYS A 1 92 ? -1.715 -8.761 8.476 1.00 90.00 92 LYS A CA 1
ATOM 743 C C . LYS A 1 92 ? -2.918 -7.816 8.562 1.00 90.00 92 LYS A C 1
ATOM 745 O O . LYS A 1 92 ? -4.049 -8.284 8.546 1.00 90.00 92 LYS A O 1
ATOM 750 N N . VAL A 1 93 ? -2.685 -6.505 8.657 1.00 91.38 93 VAL A N 1
ATOM 751 C CA . VAL A 1 93 ? -3.766 -5.506 8.670 1.00 91.38 93 VAL A CA 1
ATOM 752 C C . VAL A 1 93 ? -4.484 -5.479 7.320 1.00 91.38 93 VAL A C 1
ATOM 754 O O . VAL A 1 93 ? -5.708 -5.438 7.296 1.00 91.38 93 VAL A O 1
ATOM 757 N N . PHE A 1 94 ? -3.750 -5.575 6.207 1.00 89.38 94 PHE A N 1
ATOM 758 C CA . PHE A 1 94 ? -4.343 -5.661 4.870 1.00 89.38 94 PHE A CA 1
ATOM 759 C C . PHE A 1 94 ? -5.262 -6.880 4.723 1.00 89.38 94 PHE A C 1
ATOM 761 O O . PHE A 1 94 ? -6.399 -6.737 4.295 1.00 89.38 94 PHE A O 1
ATOM 768 N N . GLN A 1 95 ? -4.825 -8.062 5.166 1.00 87.44 95 GLN A N 1
ATOM 769 C CA . GLN A 1 95 ? -5.639 -9.284 5.142 1.00 87.44 95 GLN A CA 1
ATOM 770 C C . GLN A 1 95 ? -6.920 -9.194 5.990 1.00 87.44 95 GLN A C 1
ATOM 772 O O . GLN A 1 95 ? -7.867 -9.934 5.744 1.00 87.44 95 GLN A O 1
ATOM 777 N N . GLN A 1 96 ? -6.950 -8.333 7.013 1.00 88.56 96 GLN A N 1
ATOM 778 C CA . GLN A 1 96 ? -8.122 -8.149 7.877 1.00 88.56 96 GLN A CA 1
ATOM 779 C C . GLN A 1 96 ? -9.179 -7.225 7.261 1.00 88.56 96 GLN A C 1
ATOM 781 O O . GLN A 1 96 ? -10.316 -7.205 7.737 1.00 88.56 96 GLN A O 1
ATOM 786 N N . LEU A 1 97 ? -8.825 -6.472 6.218 1.00 85.19 97 LEU A N 1
ATOM 787 C CA . LEU A 1 97 ? -9.755 -5.642 5.463 1.00 85.19 97 LEU A CA 1
ATOM 788 C C . LEU A 1 97 ? -10.558 -6.544 4.520 1.00 85.19 97 LEU A C 1
ATOM 790 O O . LEU A 1 97 ? -10.241 -6.689 3.347 1.00 85.19 97 LEU A O 1
ATOM 794 N N . ASN A 1 98 ? -11.593 -7.185 5.066 1.00 60.41 98 ASN A N 1
ATOM 795 C CA . ASN A 1 98 ? -12.609 -7.911 4.299 1.00 60.41 98 ASN A CA 1
ATOM 796 C C . ASN A 1 98 ? -13.559 -6.913 3.615 1.00 60.41 98 ASN A C 1
ATOM 798 O O . ASN A 1 98 ? -14.713 -6.776 4.029 1.00 60.41 98 ASN A O 1
ATOM 802 N N . VAL A 1 99 ? -13.058 -6.189 2.616 1.00 58.50 99 VAL A N 1
ATOM 803 C CA . VAL A 1 99 ? -13.865 -5.361 1.706 1.00 58.50 99 VAL A CA 1
ATOM 804 C C . VAL A 1 99 ? -13.906 -6.036 0.344 1.00 58.50 99 VAL A C 1
ATOM 806 O O . VAL A 1 99 ? -12.830 -6.488 -0.111 1.00 58.50 99 VAL A O 1
#

Foldseek 3Di:
DPPDDPADVVKDFPFKFFAWKWKPLVDTDIAGAMWTDILFWIWGFGPPVDTDIDTQGQPDDWDDPDDAWIDGHSMIMGGPTTPDGDRVSVVVVSVVSPD